Protein AF-A0A3F3QG11-F1 (afdb_monomer)

Solvent-accessible surface area (backbone atoms only — not comparable to full-atom values): 7868 Å² total; per-residue (Å²): 67,55,33,92,93,41,72,92,38,74,40,65,44,49,37,44,64,50,45,56,50,25,54,50,49,41,52,50,43,52,51,30,48,73,71,73,41,78,59,92,58,67,66,66,51,42,52,49,26,53,52,52,46,49,48,35,74,52,26,53,80,83,38,72,53,73,24,52,26,68,50,96,83,40,64,36,78,91,56,89,72,71,60,56,66,59,68,63,50,51,53,57,35,57,81,64,62,69,31,54,43,71,68,99,58,96,71,57,79,68,62,28,39,71,51,75,72,93,48,96,82,57,73,40,80,78,72,82,79,75,127

Foldseek 3Di:
DADPVDNVHFDWDQLLVLLVVLVVLLVQQVVCVVVVHDRPDPCVLNVLSVVSNLCCVFFHVPSGDIWTDPPPSRTNVVPDGHGDPVVVVLVVCVVVLQAADDDPDDDDPVVRRRDSDDDPPGCGSVDPPDD

Radius of gyration: 18.64 Å; Cα contacts (8 Å, |Δi|>4): 137; chains: 1; bounding box: 42×53×34 Å

Nearest PDB structures (foldseek):
  7vop-assembly1_T  TM=3.231E-01  e=2.794E+00  Xenopus laevis

Sequence (131 aa):
MSLPSDSSKGVYILDAYHQIHCLTIIRRTLLEIRSGESPKLPLQHSWHCFDSLLQYIVCGTSGDTLLYTWGRNQTGDGQARECLDWKSRKEWIRQRTACYKDSEQPIRLVDHFTRCEDGEMEIGDGIRLSM

Organism: NCBI:txid1341132

pLDDT: mean 83.67, std 14.68, range [35.31, 98.06]

InterPro domains:
  IPR021765 Mycotoxin biosynthesis protein UstYa-like [PF11807] (9-96)
  IPR021765 Mycotoxin biosynthesis protein UstYa-like [PTHR33365] (4-102)

Secondary structure (DSSP, 8-state):
-EETTEEEEE-EEEHHHHHHHHHHHHHHHHHHHHTTPPPSS-HHHHHHHHHHHHHHHHH---S--EEEEEETTEESTT-------HHHHHHHHHTTT------SS---GGGGSS-----SSS--SS-----

Structure (mmCIF, N/CA/C/O backbone):
data_AF-A0A3F3QG11-F1
#
_entry.id   AF-A0A3F3QG11-F1
#
loop_
_atom_site.group_PDB
_atom_site.id
_atom_site.type_symbol
_atom_site.label_atom_id
_atom_site.label_alt_id
_atom_site.label_comp_id
_atom_site.label_asym_id
_atom_site.label_entity_id
_atom_site.label_seq_id
_atom_site.pdbx_PDB_ins_code
_atom_site.Cartn_x
_atom_site.Cartn_y
_atom_site.Cartn_z
_atom_site.occupancy
_atom_site.B_iso_or_equiv
_atom_site.auth_seq_id
_atom_site.auth_comp_id
_atom_site.auth_asym_id
_atom_site.auth_atom_id
_atom_site.pdbx_PDB_model_num
ATOM 1 N N . MET A 1 1 ? -9.809 -18.142 -2.429 1.00 87.25 1 MET A N 1
ATOM 2 C CA . MET A 1 1 ? -11.068 -18.898 -2.283 1.00 87.25 1 MET A CA 1
ATOM 3 C C . MET A 1 1 ? -11.591 -19.320 -3.645 1.00 87.25 1 MET A C 1
ATOM 5 O O . MET A 1 1 ? -11.326 -18.631 -4.629 1.00 87.25 1 MET A O 1
ATOM 9 N N . SER A 1 2 ? -12.341 -20.420 -3.701 1.00 91.12 2 SER A N 1
ATOM 10 C CA . SER A 1 2 ? -13.099 -20.778 -4.902 1.00 91.12 2 SER A CA 1
ATOM 11 C C . SER A 1 2 ? -14.429 -20.023 -4.969 1.00 91.12 2 SER A C 1
ATOM 13 O O . SER A 1 2 ? -14.959 -19.595 -3.939 1.00 91.12 2 SER A O 1
ATOM 15 N N . LEU A 1 3 ? -14.972 -19.864 -6.175 1.00 92.06 3 LEU A N 1
ATOM 16 C CA . LEU A 1 3 ? -16.297 -19.293 -6.388 1.00 92.06 3 LEU A CA 1
ATOM 17 C C . LEU A 1 3 ? -17.366 -20.223 -5.771 1.00 92.06 3 LEU A C 1
ATOM 19 O O . LEU A 1 3 ? -17.356 -21.418 -6.064 1.00 92.06 3 LEU A O 1
ATOM 23 N N . PRO A 1 4 ? -18.312 -19.724 -4.949 1.00 90.56 4 PRO A N 1
ATOM 24 C CA . PRO A 1 4 ? -19.282 -20.590 -4.268 1.00 90.56 4 PRO A CA 1
ATOM 25 C C . PRO A 1 4 ? -20.170 -21.424 -5.200 1.00 90.56 4 PRO A C 1
ATOM 27 O O . PRO A 1 4 ? -20.553 -22.533 -4.844 1.00 90.56 4 PRO A O 1
ATOM 30 N N . SER A 1 5 ? -20.497 -20.903 -6.385 1.00 94.44 5 SER A N 1
ATOM 31 C CA . SER A 1 5 ? -21.312 -21.602 -7.386 1.00 94.44 5 SER A CA 1
ATOM 32 C C . SER A 1 5 ? -20.515 -22.555 -8.282 1.00 94.44 5 SER A C 1
ATOM 34 O O . SER A 1 5 ? -21.120 -23.352 -8.992 1.00 94.44 5 SER A O 1
ATOM 36 N N . ASP A 1 6 ? -19.182 -22.473 -8.279 1.00 94.75 6 ASP A N 1
ATOM 37 C CA . ASP A 1 6 ? -18.305 -23.275 -9.132 1.00 94.75 6 ASP A CA 1
ATOM 38 C C . ASP A 1 6 ? -16.911 -23.378 -8.498 1.00 94.75 6 ASP A C 1
ATOM 40 O O . ASP A 1 6 ? -16.069 -22.484 -8.624 1.00 94.75 6 ASP A O 1
ATOM 44 N N . SER A 1 7 ? -16.658 -24.491 -7.811 1.00 94.25 7 SER A N 1
ATOM 45 C CA . SER A 1 7 ? -15.427 -24.688 -7.042 1.00 94.25 7 SER A CA 1
ATOM 46 C C . SER A 1 7 ? -14.165 -24.802 -7.904 1.00 94.25 7 SER A C 1
ATOM 48 O O . SER A 1 7 ? -13.062 -24.662 -7.369 1.00 94.25 7 SER A O 1
ATOM 50 N N . SER A 1 8 ? -14.312 -25.001 -9.221 1.00 95.56 8 SER A N 1
ATOM 51 C CA . SER A 1 8 ? -13.197 -25.042 -10.175 1.00 95.56 8 SER A CA 1
ATOM 52 C C . SER A 1 8 ? -12.613 -23.658 -10.486 1.00 95.56 8 SER A C 1
ATOM 54 O O . SER A 1 8 ? -11.525 -23.563 -11.052 1.00 95.56 8 SER A O 1
ATOM 56 N N . LYS A 1 9 ? -13.308 -22.576 -10.107 1.00 94.25 9 LYS A N 1
ATOM 57 C CA . LYS A 1 9 ? -12.912 -21.194 -10.406 1.00 94.25 9 LYS A CA 1
ATOM 58 C C . LYS A 1 9 ? -12.406 -20.467 -9.169 1.00 94.25 9 LYS A C 1
ATOM 60 O O . LYS A 1 9 ? -13.003 -20.553 -8.099 1.00 94.25 9 LYS A O 1
ATOM 65 N N . GLY A 1 10 ? -11.339 -19.688 -9.337 1.00 92.25 10 GLY A N 1
ATOM 66 C CA . GLY A 1 10 ? -10.885 -18.711 -8.346 1.00 92.25 10 GLY A CA 1
ATOM 67 C C . GLY A 1 10 ? -11.665 -17.399 -8.439 1.00 92.25 10 GLY A C 1
ATOM 68 O O . GLY A 1 10 ? -12.156 -17.037 -9.507 1.00 92.25 10 GLY A O 1
ATOM 69 N N . VAL A 1 11 ? -11.764 -16.677 -7.322 1.00 93.19 11 VAL A N 1
ATOM 70 C CA . VAL A 1 11 ? -12.339 -15.325 -7.290 1.00 93.19 11 VAL A CA 1
ATOM 71 C C . VAL A 1 11 ? -11.213 -14.298 -7.310 1.00 93.19 11 VAL A C 1
ATOM 73 O O . VAL A 1 11 ? -10.272 -14.389 -6.518 1.00 93.19 11 VAL A O 1
ATOM 76 N N . TYR A 1 12 ? -11.342 -13.318 -8.200 1.00 93.88 12 TYR A N 1
ATOM 77 C CA . TYR A 1 12 ? -10.398 -12.220 -8.347 1.00 93.88 12 TYR A CA 1
ATOM 78 C C . TYR A 1 12 ? -11.123 -10.880 -8.273 1.00 93.88 12 TYR A C 1
ATOM 80 O O . TYR A 1 12 ? -12.268 -10.760 -8.713 1.00 93.88 12 TYR A O 1
ATOM 88 N N . ILE A 1 13 ? -10.445 -9.878 -7.727 1.00 93.25 13 ILE A N 1
ATOM 89 C CA . ILE A 1 13 ? -10.913 -8.495 -7.655 1.00 93.25 13 ILE A CA 1
ATOM 90 C C . ILE A 1 13 ? -9.958 -7.646 -8.484 1.00 93.25 13 ILE A C 1
ATOM 92 O O . ILE A 1 13 ? -8.743 -7.787 -8.374 1.00 93.25 13 ILE A O 1
ATOM 96 N N . LEU A 1 14 ? -10.506 -6.773 -9.323 1.00 93.31 14 LEU A N 1
ATOM 97 C CA . LEU A 1 14 ? -9.699 -5.835 -10.092 1.00 93.31 14 LEU A CA 1
ATOM 98 C C . LEU A 1 14 ? -9.021 -4.837 -9.143 1.00 93.31 14 LEU A C 1
ATOM 100 O O . LEU A 1 14 ? -9.692 -4.222 -8.311 1.00 93.31 14 LEU A O 1
ATOM 104 N N . ASP A 1 15 ? -7.709 -4.672 -9.283 1.00 92.44 15 ASP A N 1
ATOM 105 C CA . ASP A 1 15 ? -6.873 -3.922 -8.346 1.00 92.44 15 ASP A CA 1
ATOM 106 C C . ASP A 1 15 ? -7.365 -2.484 -8.151 1.00 92.44 15 ASP A C 1
ATOM 108 O O . ASP A 1 15 ? -7.579 -2.065 -7.019 1.00 92.44 15 ASP A O 1
ATOM 112 N N . ALA A 1 16 ? -7.703 -1.759 -9.226 1.00 92.75 16 ALA A N 1
ATOM 113 C CA . ALA A 1 16 ? -8.241 -0.398 -9.107 1.00 92.75 16 ALA A CA 1
ATOM 114 C C . ALA A 1 16 ? -9.502 -0.310 -8.225 1.00 92.75 16 ALA A C 1
ATOM 116 O O . ALA A 1 16 ? -9.622 0.597 -7.398 1.00 92.75 16 ALA A O 1
ATOM 117 N N . TYR A 1 17 ? -10.437 -1.261 -8.359 1.00 94.62 17 TYR A N 1
ATOM 118 C CA . TYR A 1 17 ? -11.625 -1.308 -7.498 1.00 94.62 17 TYR A CA 1
ATOM 119 C C . TYR A 1 17 ? -11.253 -1.636 -6.053 1.00 94.62 17 TYR A C 1
ATOM 121 O O . TYR A 1 17 ? -11.831 -1.064 -5.126 1.00 94.62 17 TYR A O 1
ATOM 129 N N . HIS A 1 18 ? -10.273 -2.520 -5.859 1.00 94.75 18 HIS A N 1
ATOM 130 C CA . HIS A 1 18 ? -9.756 -2.831 -4.535 1.00 94.75 18 HIS A CA 1
ATOM 131 C C . HIS A 1 18 ? -9.139 -1.594 -3.866 1.00 94.75 18 HIS A C 1
ATOM 133 O O . HIS A 1 18 ? -9.454 -1.311 -2.715 1.00 94.75 18 HIS A O 1
ATOM 139 N N . GLN A 1 19 ? -8.372 -0.780 -4.596 1.00 94.69 19 GLN A N 1
ATOM 140 C CA . GLN A 1 19 ? -7.762 0.434 -4.045 1.00 94.69 19 GLN A CA 1
ATOM 141 C C . GLN A 1 19 ? -8.786 1.503 -3.645 1.00 94.69 19 GLN A C 1
ATOM 143 O O . GLN A 1 19 ? -8.646 2.146 -2.601 1.00 94.69 19 GLN A O 1
ATOM 148 N N . ILE A 1 20 ? -9.865 1.664 -4.418 1.00 95.81 20 ILE A N 1
ATOM 149 C CA . ILE A 1 20 ? -10.977 2.557 -4.052 1.00 95.81 20 ILE A CA 1
ATOM 150 C C . ILE A 1 20 ? -11.665 2.071 -2.765 1.00 95.81 20 ILE A C 1
ATOM 152 O O . ILE A 1 20 ? -11.977 2.874 -1.876 1.00 95.81 20 ILE A O 1
ATOM 156 N N . HIS A 1 21 ? -11.877 0.756 -2.638 1.00 95.88 21 HIS A N 1
ATOM 157 C CA . HIS A 1 21 ? -12.380 0.145 -1.406 1.00 95.88 21 HIS A CA 1
ATOM 158 C C . HIS A 1 21 ? -11.433 0.422 -0.231 1.00 95.88 21 HIS A C 1
ATOM 160 O O . HIS A 1 21 ? -11.876 0.953 0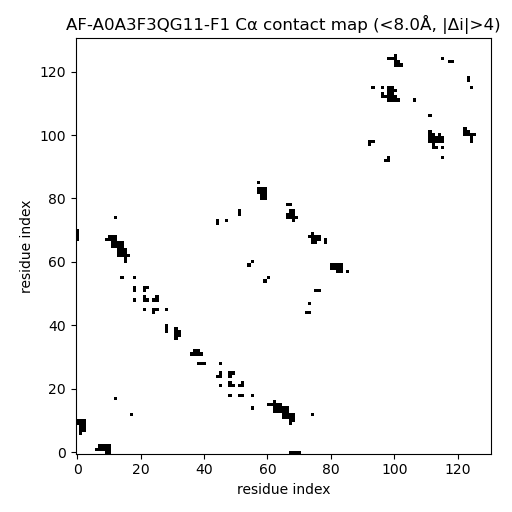.787 1.00 95.88 21 HIS A O 1
ATOM 166 N N . CYS A 1 22 ? -10.130 0.176 -0.392 1.00 95.88 22 CYS A N 1
ATOM 167 C CA . CYS A 1 22 ? -9.118 0.420 0.635 1.00 95.88 22 CYS A CA 1
ATOM 168 C C . CYS A 1 22 ? -9.132 1.867 1.145 1.00 95.88 22 CYS A C 1
ATOM 170 O O . CYS A 1 22 ? -9.217 2.095 2.354 1.00 95.88 22 CYS A O 1
ATOM 172 N N . LEU A 1 23 ? -9.141 2.851 0.241 1.00 97.12 23 LEU A N 1
ATOM 173 C CA . LEU A 1 23 ? -9.236 4.271 0.600 1.00 97.12 23 LEU A CA 1
ATOM 174 C C . LEU A 1 23 ? -10.510 4.591 1.393 1.00 97.12 23 LEU A C 1
ATOM 176 O O . LEU A 1 23 ? -10.470 5.363 2.355 1.00 97.12 23 LEU A O 1
ATOM 180 N N . THR A 1 24 ? -11.636 3.979 1.024 1.00 97.62 24 THR A N 1
ATOM 181 C CA . THR A 1 24 ? -12.915 4.161 1.722 1.00 97.62 24 THR A CA 1
ATOM 182 C C . THR A 1 24 ? -12.853 3.616 3.151 1.00 97.62 24 THR A C 1
ATOM 184 O O . THR A 1 24 ? -13.300 4.287 4.086 1.00 97.62 24 THR A O 1
ATOM 187 N N . ILE A 1 25 ? -12.259 2.433 3.344 1.00 97.06 25 ILE A N 1
ATOM 188 C CA . ILE A 1 25 ? -12.100 1.800 4.661 1.00 97.06 25 ILE A CA 1
ATOM 189 C C . ILE A 1 25 ? -11.155 2.601 5.559 1.00 97.06 25 ILE A C 1
ATOM 191 O O . ILE A 1 25 ? -11.496 2.871 6.716 1.00 97.06 25 ILE A O 1
ATOM 195 N N . ILE A 1 26 ? -10.008 3.032 5.026 1.00 97.25 26 ILE A N 1
ATOM 196 C CA . ILE A 1 26 ? -9.040 3.866 5.749 1.00 97.25 26 ILE A CA 1
ATOM 197 C C . ILE A 1 26 ? -9.708 5.167 6.195 1.00 97.25 26 ILE A C 1
ATOM 199 O O . ILE A 1 26 ? -9.707 5.490 7.384 1.00 97.25 26 ILE A O 1
ATOM 203 N N . ARG A 1 27 ? -10.346 5.889 5.262 1.00 97.88 27 ARG A N 1
ATOM 204 C CA . ARG A 1 27 ? -11.033 7.152 5.559 1.00 97.88 27 ARG A CA 1
ATOM 205 C C . ARG A 1 27 ? -12.083 6.965 6.645 1.00 97.88 27 ARG A C 1
ATOM 207 O O . ARG A 1 27 ? -12.112 7.739 7.597 1.00 97.88 27 ARG A O 1
ATOM 214 N N . ARG A 1 28 ? -12.944 5.955 6.512 1.00 97.50 28 ARG A N 1
ATOM 215 C CA . ARG A 1 28 ? -13.988 5.663 7.498 1.00 97.50 28 ARG A CA 1
ATOM 216 C C . ARG A 1 28 ? -13.392 5.392 8.878 1.00 97.50 28 ARG A C 1
ATOM 218 O O . ARG A 1 28 ? -13.838 6.003 9.840 1.00 97.50 28 ARG A O 1
ATOM 225 N N . THR A 1 29 ? -12.373 4.539 8.959 1.00 97.25 29 THR A N 1
ATOM 226 C CA . THR A 1 29 ? -11.714 4.190 10.228 1.00 97.25 29 THR A CA 1
ATOM 227 C C . THR A 1 29 ? -11.124 5.426 10.905 1.00 97.25 29 THR A C 1
ATOM 229 O O . THR A 1 29 ? -11.329 5.632 12.097 1.00 97.25 29 THR A O 1
ATOM 232 N N . LEU A 1 30 ? -10.445 6.294 10.146 1.00 97.44 30 LEU A N 1
ATOM 233 C CA . LEU A 1 30 ? -9.889 7.543 10.675 1.00 97.44 30 LEU A CA 1
ATOM 234 C C . LEU A 1 30 ? -10.977 8.497 11.181 1.00 97.44 30 LEU A C 1
ATOM 236 O O . LEU A 1 30 ? -10.791 9.148 12.205 1.00 97.44 30 LEU A O 1
ATOM 240 N N . LEU A 1 31 ? -12.115 8.583 10.484 1.00 98.06 31 LEU A N 1
ATOM 241 C CA . LEU A 1 31 ? -13.250 9.400 10.918 1.00 98.06 31 LEU A CA 1
ATOM 242 C C . LEU A 1 31 ? -13.896 8.856 12.197 1.00 98.06 31 LEU A C 1
ATOM 244 O O . LEU A 1 31 ? -14.203 9.651 13.079 1.00 98.06 31 LEU A O 1
ATOM 248 N N . GLU A 1 32 ? -14.070 7.536 12.306 1.00 97.75 32 GLU A N 1
ATOM 249 C CA . GLU A 1 32 ? -14.588 6.870 13.511 1.00 97.75 32 GLU A CA 1
ATOM 250 C C . GLU A 1 32 ? -13.675 7.175 14.714 1.00 97.75 32 GLU A C 1
ATOM 252 O O . GLU A 1 32 ? -14.138 7.736 15.708 1.00 97.75 32 GLU A O 1
ATOM 257 N N . ILE A 1 33 ? -12.361 6.952 14.574 1.00 96.88 33 ILE A N 1
ATOM 258 C CA . ILE A 1 33 ? -11.368 7.238 15.626 1.00 96.88 33 ILE A CA 1
ATOM 259 C C . ILE A 1 33 ? -11.378 8.720 16.018 1.00 96.88 33 ILE A C 1
ATOM 261 O O . ILE A 1 33 ? -11.405 9.052 17.202 1.00 96.88 33 ILE A O 1
ATOM 265 N N . ARG A 1 34 ? -11.380 9.630 15.035 1.00 97.69 34 ARG A N 1
ATOM 266 C CA . ARG A 1 34 ? -11.381 11.080 15.282 1.00 97.69 34 ARG A CA 1
ATOM 267 C C . ARG A 1 34 ? -12.628 11.543 16.037 1.00 97.69 34 ARG A C 1
ATOM 269 O O . ARG A 1 34 ? -12.545 12.491 16.810 1.00 97.69 34 ARG A O 1
ATOM 276 N N . SER A 1 35 ? -13.770 10.900 15.810 1.00 97.94 35 SER A N 1
ATOM 277 C CA . SER A 1 35 ? -15.024 11.191 16.512 1.00 97.94 35 SER A CA 1
ATOM 278 C C . SER A 1 35 ? -15.111 10.539 17.900 1.00 97.94 35 SER A C 1
ATOM 280 O O . SER A 1 35 ? -16.133 10.679 18.566 1.00 97.94 35 SER A O 1
ATOM 282 N N . GLY A 1 36 ? -14.070 9.826 18.346 1.00 97.56 36 GLY A N 1
ATOM 283 C CA . GLY A 1 36 ? -14.077 9.072 19.602 1.00 97.56 36 GLY A CA 1
ATOM 284 C C . GLY A 1 36 ? -14.896 7.778 19.541 1.00 97.56 36 GLY A C 1
ATOM 285 O O . GLY A 1 36 ? -15.161 7.174 20.580 1.00 97.56 36 GLY A O 1
ATOM 286 N N . GLU A 1 37 ? -15.305 7.340 18.346 1.00 97.31 37 GLU A N 1
ATOM 287 C CA . GLU A 1 37 ? -15.991 6.066 18.149 1.00 97.31 37 GLU A CA 1
ATOM 288 C C . GLU A 1 37 ? -14.980 4.914 18.076 1.00 97.31 37 GLU A C 1
ATOM 290 O O . GLU A 1 37 ? -13.854 5.056 17.594 1.00 97.31 37 GLU A O 1
ATOM 295 N N . SER A 1 38 ? -15.402 3.727 18.517 1.00 96.38 38 SER A N 1
ATOM 296 C CA . SER A 1 38 ? -14.635 2.506 18.260 1.00 96.38 38 SER A CA 1
ATOM 297 C C . SER A 1 38 ? -14.776 2.101 16.786 1.00 96.38 38 SER A C 1
ATOM 299 O O . SER A 1 38 ? -15.904 2.098 16.280 1.00 96.38 38 SER A O 1
ATOM 301 N N . PRO A 1 39 ? -13.681 1.712 16.103 1.00 95.81 39 PRO A N 1
ATOM 302 C CA . PRO A 1 39 ? -13.741 1.231 14.729 1.00 95.81 39 PRO A CA 1
ATOM 303 C C . PRO A 1 39 ? -14.749 0.095 14.561 1.00 95.81 39 PRO A C 1
ATOM 305 O O . PRO A 1 39 ? -14.720 -0.900 15.286 1.00 95.81 39 PRO A O 1
ATOM 308 N N . LYS A 1 40 ? -15.640 0.229 13.579 1.00 94.81 40 LYS A N 1
ATOM 309 C CA . LYS A 1 40 ? -16.694 -0.770 13.315 1.00 94.81 40 LYS A CA 1
ATOM 310 C C . LYS A 1 40 ? -16.179 -1.991 12.560 1.00 94.81 40 LYS A C 1
ATOM 312 O O . LYS A 1 40 ? -16.811 -3.044 12.576 1.00 94.81 40 LYS A O 1
ATOM 317 N N . LEU A 1 41 ? -15.069 -1.831 11.849 1.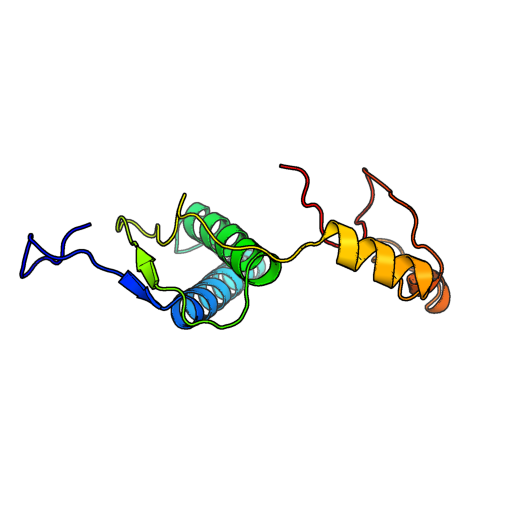00 93.00 41 LEU A N 1
ATOM 318 C CA . LEU A 1 41 ? -14.319 -2.930 11.261 1.00 93.00 41 LEU A CA 1
ATOM 319 C C . LEU A 1 41 ? -13.055 -3.150 12.086 1.00 93.00 41 LEU A C 1
ATOM 321 O O . LEU A 1 41 ? -12.479 -2.177 12.578 1.00 93.00 41 LEU A O 1
ATOM 325 N N . PRO A 1 42 ? -12.602 -4.402 12.235 1.00 92.75 42 PRO A N 1
ATOM 326 C CA . PRO A 1 42 ? -11.425 -4.646 13.037 1.00 92.75 42 PRO A CA 1
ATOM 327 C C . PRO A 1 42 ? -10.176 -4.105 12.312 1.00 92.75 42 PRO A C 1
ATOM 329 O O . PRO A 1 42 ? -10.074 -4.156 11.081 1.00 92.75 42 PRO A O 1
ATOM 332 N N . LEU A 1 43 ? -9.268 -3.497 13.086 1.00 92.88 43 LEU A N 1
ATOM 333 C CA . LEU A 1 43 ? -8.206 -2.606 12.591 1.00 92.88 43 LEU A CA 1
ATOM 334 C C . LEU A 1 43 ? -7.259 -3.256 11.576 1.00 92.88 43 LEU A C 1
ATOM 336 O O . LEU A 1 43 ? -6.714 -2.559 10.722 1.00 92.88 43 LEU A O 1
ATOM 340 N N . GLN A 1 44 ? -7.113 -4.582 11.606 1.00 91.44 44 GLN A N 1
ATOM 341 C CA . GLN A 1 44 ? -6.308 -5.312 10.629 1.00 91.44 44 GLN A CA 1
ATOM 342 C C . GLN A 1 44 ? -6.819 -5.143 9.194 1.00 91.44 44 GLN A C 1
ATOM 344 O O . GLN A 1 44 ? -6.026 -5.235 8.265 1.00 91.44 44 GLN A O 1
ATOM 349 N N . HIS A 1 45 ? -8.115 -4.868 8.994 1.00 94.00 45 HIS A N 1
ATOM 350 C CA . HIS A 1 45 ? -8.645 -4.560 7.664 1.00 94.00 45 HIS A CA 1
ATOM 351 C C . HIS A 1 45 ? -8.025 -3.259 7.140 1.00 94.00 45 HIS A C 1
ATOM 353 O O . HIS A 1 45 ? -7.578 -3.202 5.998 1.00 94.00 45 HIS A O 1
ATOM 359 N N . SER A 1 46 ? -7.939 -2.230 7.985 1.00 94.94 46 SER A N 1
ATOM 360 C CA . SER A 1 46 ? -7.315 -0.954 7.625 1.00 94.94 46 SER A CA 1
ATOM 361 C C . SER A 1 46 ? -5.806 -1.093 7.432 1.00 94.94 46 SER A C 1
ATOM 363 O O . SER A 1 46 ? -5.275 -0.490 6.507 1.00 94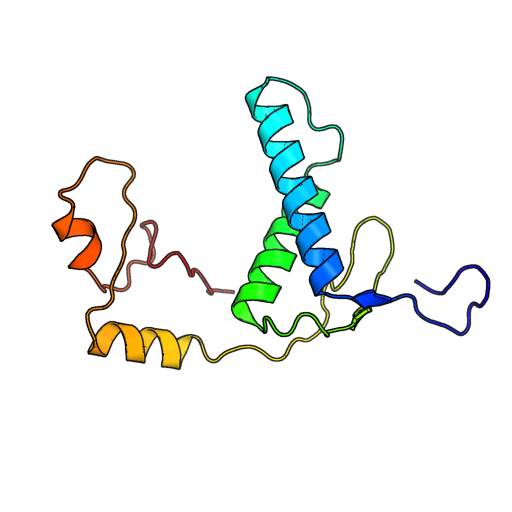.94 46 SER A O 1
ATOM 365 N N . TRP A 1 47 ? -5.120 -1.928 8.222 1.00 92.44 47 TRP A N 1
ATOM 366 C CA . TRP A 1 47 ? -3.698 -2.237 8.002 1.00 92.44 47 TRP A CA 1
ATOM 367 C C . TRP A 1 47 ? -3.446 -2.925 6.661 1.00 92.44 47 TRP A C 1
ATOM 369 O O . TRP A 1 47 ? -2.590 -2.472 5.908 1.00 92.44 47 TRP A O 1
ATOM 379 N N . HIS A 1 48 ? -4.240 -3.942 6.318 1.00 93.31 48 HIS A N 1
ATOM 380 C CA . HIS A 1 48 ? -4.206 -4.556 4.991 1.00 93.31 48 HIS A CA 1
ATOM 381 C C . HIS A 1 48 ? -4.469 -3.523 3.881 1.00 93.31 48 HIS A C 1
ATOM 383 O O . HIS A 1 48 ? -3.771 -3.503 2.874 1.00 93.31 48 HIS A O 1
ATOM 389 N N . CYS A 1 49 ? -5.433 -2.616 4.075 1.00 95.12 49 CYS A N 1
ATOM 390 C CA . CYS A 1 49 ? -5.716 -1.562 3.100 1.00 95.12 49 CYS A CA 1
ATOM 391 C C . CYS A 1 49 ? -4.539 -0.599 2.901 1.00 95.12 49 CYS A C 1
ATOM 393 O O . CYS A 1 49 ? -4.293 -0.186 1.771 1.00 95.12 49 CYS A O 1
ATOM 395 N N . PHE A 1 50 ? -3.825 -0.229 3.971 1.00 93.81 50 PHE A N 1
ATOM 396 C CA . PHE A 1 50 ? -2.631 0.612 3.862 1.00 93.81 50 PHE A CA 1
ATOM 397 C C . PHE A 1 50 ? -1.529 -0.084 3.063 1.00 93.81 50 PHE A C 1
ATOM 399 O O . PHE A 1 50 ? -0.956 0.526 2.163 1.00 93.81 50 PHE A O 1
ATOM 406 N N . ASP A 1 51 ? -1.273 -1.357 3.360 1.00 90.94 51 ASP A N 1
ATOM 407 C CA . ASP A 1 51 ? -0.268 -2.151 2.658 1.00 90.94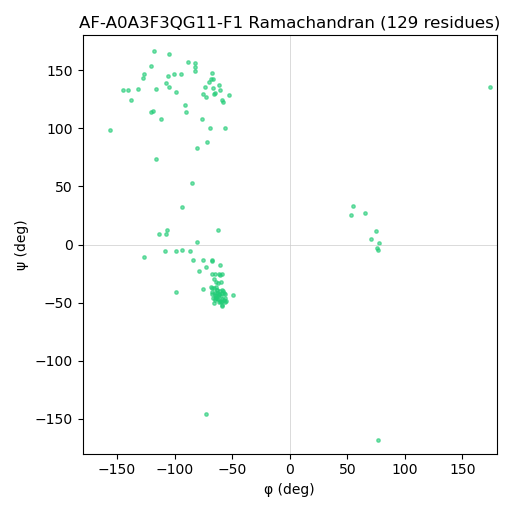 51 ASP A CA 1
ATOM 408 C C . ASP A 1 51 ? -0.635 -2.363 1.178 1.00 90.94 51 ASP A C 1
ATOM 410 O O . ASP A 1 51 ? 0.172 -2.089 0.293 1.00 90.94 51 ASP A O 1
ATOM 414 N N . SER A 1 52 ? -1.887 -2.730 0.884 1.00 92.00 52 SER A N 1
ATOM 415 C CA . SER A 1 52 ? -2.378 -2.894 -0.492 1.00 92.00 52 SER A CA 1
ATOM 416 C C . SER A 1 52 ? -2.238 -1.606 -1.314 1.00 92.00 52 SER A C 1
ATOM 418 O O . SER A 1 52 ? -1.790 -1.654 -2.461 1.00 92.00 52 SER A O 1
ATOM 420 N N . LEU A 1 53 ? -2.549 -0.448 -0.714 1.00 92.44 53 LEU A N 1
ATOM 421 C CA . LEU A 1 53 ? -2.408 0.857 -1.363 1.00 92.44 53 LEU A CA 1
ATOM 422 C C . LEU A 1 53 ? -0.944 1.227 -1.608 1.00 92.44 53 LEU A C 1
ATOM 424 O O . LEU A 1 53 ? -0.613 1.742 -2.677 1.00 92.44 53 LEU A O 1
ATOM 428 N N . LEU A 1 54 ? -0.060 0.941 -0.649 1.00 90.19 54 LEU A N 1
ATOM 429 C CA . LEU A 1 54 ? 1.374 1.132 -0.831 1.00 90.19 54 LEU A CA 1
ATOM 430 C C . LEU A 1 54 ? 1.891 0.257 -1.976 1.00 90.19 54 LEU A C 1
ATOM 432 O O . LEU A 1 54 ? 2.544 0.773 -2.880 1.00 90.19 54 LEU A O 1
ATOM 436 N N . GLN A 1 55 ? 1.554 -1.034 -1.987 1.00 89.19 55 GLN A N 1
ATOM 437 C CA . GLN A 1 55 ? 1.938 -1.946 -3.063 1.00 89.19 55 GLN A CA 1
ATOM 438 C C . GLN A 1 55 ? 1.427 -1.467 -4.426 1.00 89.19 55 GLN A C 1
ATOM 440 O O . GLN A 1 55 ? 2.168 -1.531 -5.400 1.00 89.19 55 GLN A O 1
ATOM 445 N N . TYR A 1 56 ? 0.203 -0.944 -4.511 1.00 90.69 56 TYR A N 1
ATOM 446 C CA . TYR A 1 56 ? -0.328 -0.376 -5.752 1.00 90.69 56 TYR A CA 1
ATOM 447 C C . TYR A 1 56 ? 0.510 0.806 -6.260 1.00 90.69 56 TYR A C 1
ATOM 449 O O . TYR A 1 56 ? 0.913 0.841 -7.421 1.00 90.69 56 TYR A O 1
ATOM 457 N N . ILE A 1 57 ? 0.831 1.756 -5.378 1.00 88.25 57 ILE A N 1
ATOM 458 C CA . ILE A 1 57 ? 1.638 2.938 -5.721 1.00 88.25 57 ILE A CA 1
ATOM 459 C C . ILE A 1 57 ? 3.061 2.533 -6.122 1.00 88.25 57 ILE A C 1
ATOM 461 O O . ILE A 1 57 ? 3.630 3.080 -7.068 1.00 88.25 57 ILE A O 1
ATOM 465 N N . VAL A 1 58 ? 3.640 1.580 -5.395 1.00 85.88 58 VAL A N 1
ATOM 466 C CA . VAL A 1 58 ? 5.029 1.151 -5.568 1.00 85.88 58 VAL A CA 1
ATOM 467 C C . VAL A 1 58 ? 5.185 0.279 -6.803 1.00 85.88 58 VAL A C 1
ATOM 469 O O . VAL A 1 58 ? 6.198 0.391 -7.500 1.00 85.88 58 VAL A O 1
ATOM 472 N N . CYS A 1 59 ? 4.208 -0.585 -7.075 1.00 86.31 59 CYS A N 1
ATOM 473 C CA . CYS A 1 59 ? 4.375 -1.633 -8.060 1.00 86.31 59 CYS A CA 1
ATOM 474 C C . CYS A 1 59 ? 3.766 -1.308 -9.426 1.00 86.31 59 CYS A C 1
ATOM 476 O O . CYS A 1 59 ? 4.416 -1.497 -10.447 1.00 86.31 59 CYS A O 1
ATOM 478 N N . GLY A 1 60 ? 2.583 -0.705 -9.486 1.00 71.81 60 GLY A N 1
ATOM 479 C CA . GLY A 1 60 ? 1.993 -0.362 -10.773 1.00 71.81 60 GLY A CA 1
ATOM 480 C C . GLY A 1 60 ? 0.586 0.186 -10.634 1.00 71.81 60 GLY A C 1
ATOM 481 O O . GLY A 1 60 ? -0.240 -0.359 -9.912 1.00 71.81 60 GLY A O 1
ATOM 482 N N . THR A 1 61 ? 0.310 1.264 -11.364 1.00 67.81 61 THR A N 1
ATOM 483 C CA . THR A 1 61 ? -0.939 2.030 -11.272 1.00 67.81 61 THR A CA 1
ATOM 484 C C . THR A 1 61 ? -1.870 1.826 -12.467 1.00 67.81 61 THR A C 1
ATOM 486 O O . THR A 1 61 ? -2.818 2.591 -12.641 1.00 67.81 61 THR A O 1
ATOM 489 N N . SER A 1 62 ? -1.614 0.820 -13.312 1.00 77.25 62 SER A N 1
ATOM 490 C CA . SER A 1 62 ? -2.487 0.491 -14.449 1.00 77.25 62 SER A CA 1
ATOM 491 C C . SER A 1 62 ? -3.893 0.094 -13.995 1.00 77.25 62 SER A C 1
ATOM 493 O O . SER A 1 62 ? -4.853 0.270 -14.741 1.00 77.25 62 SER A O 1
ATOM 495 N N . GLY A 1 63 ? -4.029 -0.407 -12.761 1.00 79.62 63 GLY A N 1
ATOM 496 C CA . GLY A 1 63 ? -5.324 -0.730 -12.166 1.00 79.62 63 GLY A CA 1
ATOM 497 C C . GLY A 1 63 ? -5.953 -2.026 -12.672 1.00 79.62 63 GLY A C 1
ATOM 498 O O . GLY A 1 63 ? -6.991 -2.432 -12.155 1.00 79.62 63 GLY A O 1
ATOM 499 N N . ASP A 1 64 ? -5.326 -2.679 -13.649 1.00 87.50 64 ASP A N 1
ATOM 500 C CA . ASP A 1 64 ? -5.821 -3.849 -14.376 1.00 87.50 64 ASP A CA 1
ATOM 501 C C . ASP A 1 64 ? -5.367 -5.195 -13.789 1.00 87.50 64 ASP A C 1
ATOM 503 O O . ASP A 1 64 ? -5.832 -6.250 -14.223 1.00 87.50 64 ASP A O 1
ATOM 507 N N . THR A 1 65 ? -4.507 -5.177 -12.767 1.00 88.69 65 THR A N 1
ATOM 508 C CA . THR A 1 65 ? -4.074 -6.396 -12.076 1.00 88.69 65 THR A CA 1
ATOM 509 C C . THR A 1 65 ? -5.282 -7.112 -11.459 1.00 88.69 65 THR A C 1
ATOM 511 O O . THR A 1 65 ? -6.124 -6.507 -10.795 1.00 88.69 65 THR A O 1
ATOM 514 N N . LEU A 1 66 ? -5.374 -8.428 -11.657 1.00 92.25 66 LEU A N 1
ATOM 515 C CA . LEU A 1 66 ? -6.381 -9.262 -11.006 1.00 92.25 66 LEU A CA 1
ATOM 516 C C . LEU A 1 66 ? -5.828 -9.788 -9.684 1.00 92.25 66 LEU A C 1
ATOM 518 O O . LEU A 1 66 ? -4.896 -10.591 -9.669 1.00 92.25 66 LEU A O 1
ATOM 522 N N . LEU A 1 67 ? -6.414 -9.351 -8.574 1.00 92.62 67 LEU A N 1
ATOM 523 C CA . LEU A 1 67 ? -6.016 -9.767 -7.237 1.00 92.62 67 LEU A CA 1
ATOM 524 C C . LEU A 1 67 ? -6.800 -10.989 -6.797 1.00 92.62 67 LEU A C 1
ATOM 526 O O . LEU A 1 67 ? -8.024 -10.937 -6.677 1.00 92.62 67 LEU A O 1
ATOM 530 N N . TYR A 1 68 ? -6.103 -12.079 -6.511 1.00 92.50 68 TYR A N 1
ATOM 531 C CA . TYR A 1 68 ? -6.733 -13.252 -5.927 1.00 92.50 68 TYR A CA 1
ATOM 532 C C . TYR A 1 68 ? -7.216 -12.942 -4.508 1.00 92.50 68 TYR A C 1
ATOM 534 O O . TYR A 1 68 ? -6.479 -12.363 -3.709 1.00 92.50 68 TYR A O 1
ATOM 542 N N . THR A 1 69 ? -8.440 -13.344 -4.163 1.00 90.25 69 THR A N 1
ATOM 543 C CA . THR A 1 69 ? -8.953 -13.176 -2.795 1.00 90.25 69 THR A CA 1
ATOM 544 C C . THR A 1 69 ? -8.970 -14.491 -2.035 1.00 90.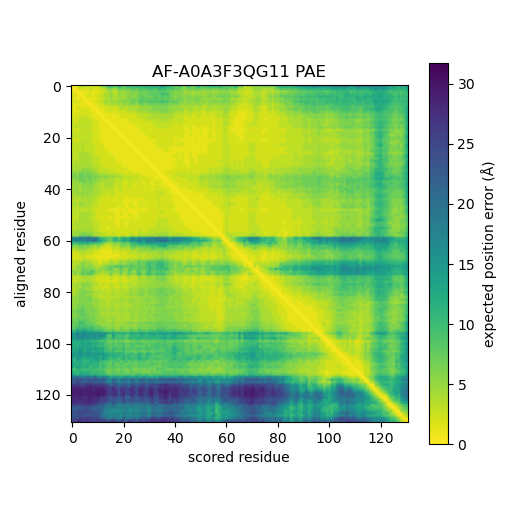25 69 THR A C 1
ATOM 546 O O . THR A 1 69 ? -9.421 -15.523 -2.536 1.00 90.25 69 THR A O 1
ATOM 549 N N . TRP A 1 70 ? -8.520 -14.461 -0.783 1.00 82.19 70 TRP A N 1
ATOM 550 C CA . TRP A 1 70 ? -8.651 -15.574 0.160 1.00 82.19 70 TRP A CA 1
ATOM 551 C C . TRP A 1 70 ? -9.994 -15.534 0.907 1.00 82.19 70 TRP A C 1
ATOM 553 O O . TRP A 1 70 ? -10.338 -16.483 1.613 1.00 82.19 70 TRP A O 1
ATOM 563 N N . GLY A 1 71 ? -10.785 -14.472 0.705 1.00 79.81 71 GLY A N 1
ATOM 564 C CA . GLY A 1 71 ? -11.897 -14.109 1.576 1.00 79.81 71 GLY A CA 1
ATOM 565 C C . GLY A 1 71 ? -11.391 -13.447 2.861 1.00 79.81 71 GLY A C 1
ATOM 566 O O . GLY A 1 71 ? -10.227 -13.076 2.965 1.00 79.81 71 GLY A O 1
ATOM 567 N N . ARG A 1 72 ? -12.269 -13.280 3.860 1.00 80.38 72 ARG A N 1
ATOM 568 C CA . ARG A 1 72 ? -11.901 -12.743 5.192 1.00 80.38 72 ARG A CA 1
ATOM 569 C C . ARG A 1 72 ? -11.194 -11.382 5.152 1.00 80.38 72 ARG A C 1
ATOM 571 O O . ARG A 1 72 ? -10.372 -11.095 6.017 1.00 80.38 72 ARG A O 1
ATOM 578 N N . ASN A 1 73 ? -11.557 -10.541 4.185 1.00 79.50 73 ASN A N 1
ATOM 579 C CA . ASN A 1 73 ? -10.958 -9.222 3.973 1.00 79.50 73 ASN A CA 1
ATOM 580 C C . ASN A 1 73 ? -9.475 -9.247 3.565 1.00 79.50 73 ASN A C 1
ATOM 582 O O . ASN A 1 73 ? -8.757 -8.300 3.863 1.00 79.50 73 ASN A O 1
ATOM 586 N N . GLN A 1 74 ? -9.026 -10.323 2.918 1.00 84.06 74 GLN A N 1
ATOM 587 C CA . GLN A 1 74 ? -7.666 -10.464 2.404 1.00 84.06 74 GLN A CA 1
ATOM 588 C C . GLN A 1 74 ? -7.718 -10.685 0.895 1.00 84.06 74 GLN A C 1
ATOM 590 O O . GLN A 1 74 ? -8.233 -11.704 0.413 1.00 84.06 74 GLN A O 1
ATOM 595 N N . THR A 1 75 ? -7.203 -9.718 0.144 1.00 92.06 75 THR A N 1
ATOM 596 C CA . THR A 1 75 ? -7.198 -9.735 -1.321 1.00 92.06 75 THR A CA 1
ATOM 597 C C . THR A 1 75 ? -5.852 -9.253 -1.836 1.00 92.06 75 THR A C 1
ATOM 599 O O . THR A 1 75 ? -5.411 -8.158 -1.509 1.00 92.06 75 THR A O 1
ATOM 602 N N . GLY A 1 76 ? -5.200 -10.069 -2.662 1.00 91.19 76 GLY A N 1
ATOM 603 C CA . GLY A 1 76 ? -3.864 -9.787 -3.184 1.00 91.19 76 GLY A CA 1
ATOM 604 C C . GLY A 1 76 ? -2.727 -10.049 -2.190 1.00 91.19 76 GLY A C 1
ATOM 605 O O . GLY A 1 76 ? -1.570 -9.855 -2.551 1.00 91.19 76 GLY A O 1
ATOM 606 N N . ASP A 1 77 ? -3.022 -10.520 -0.974 1.00 89.81 77 ASP A N 1
ATOM 607 C CA . ASP A 1 77 ? -2.004 -10.832 0.035 1.00 89.81 77 ASP A CA 1
ATOM 608 C C . ASP A 1 77 ? -1.024 -11.893 -0.477 1.00 89.81 77 ASP A C 1
ATOM 610 O O . ASP A 1 77 ? -1.423 -12.988 -0.888 1.00 89.81 77 ASP A O 1
ATOM 614 N N . GLY A 1 78 ? 0.267 -11.547 -0.456 1.00 87.38 78 GLY A N 1
ATOM 615 C CA . GLY A 1 78 ? 1.361 -12.393 -0.939 1.00 87.38 78 GLY A CA 1
ATOM 616 C C . GLY A 1 78 ? 1.412 -12.571 -2.460 1.00 87.38 78 GLY A C 1
ATOM 617 O O . GLY A 1 78 ? 2.240 -13.338 -2.952 1.00 87.38 78 GLY A O 1
ATOM 618 N N . GLN A 1 79 ? 0.547 -11.894 -3.221 1.00 89.25 79 GLN A N 1
ATOM 619 C CA . GLN A 1 79 ? 0.559 -11.976 -4.676 1.00 89.25 79 GLN A CA 1
ATOM 620 C C . GLN A 1 79 ? 1.769 -11.221 -5.235 1.00 89.25 79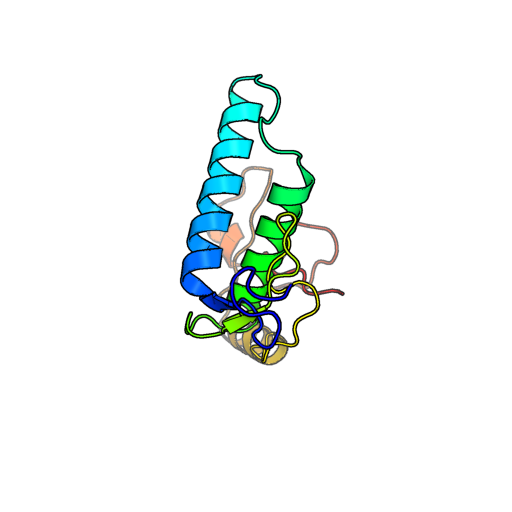 GLN A C 1
ATOM 622 O O . GLN A 1 79 ? 1.972 -10.045 -4.942 1.00 89.25 79 GLN A O 1
ATOM 627 N N . ALA A 1 80 ? 2.556 -11.895 -6.075 1.00 87.50 80 ALA A N 1
ATOM 628 C CA . ALA A 1 80 ? 3.671 -11.264 -6.767 1.00 87.50 80 ALA A CA 1
ATOM 629 C C . ALA A 1 80 ? 3.172 -10.135 -7.683 1.00 87.50 80 ALA A C 1
ATOM 631 O O . ALA A 1 80 ? 2.180 -10.291 -8.401 1.00 87.50 80 ALA A O 1
ATOM 632 N N . ARG A 1 81 ? 3.887 -9.010 -7.663 1.00 85.62 81 ARG A N 1
ATOM 633 C CA . ARG A 1 81 ? 3.624 -7.831 -8.488 1.00 85.62 81 ARG A CA 1
ATOM 634 C C . ARG A 1 81 ? 4.900 -7.447 -9.221 1.00 85.62 81 ARG A C 1
ATOM 636 O O . ARG A 1 81 ? 5.994 -7.562 -8.670 1.00 85.62 81 ARG A O 1
ATOM 643 N N . GLU A 1 82 ? 4.755 -6.989 -10.453 1.00 84.69 82 GLU A N 1
ATOM 644 C CA . GLU A 1 82 ? 5.834 -6.275 -11.127 1.00 84.69 82 GLU A CA 1
ATOM 645 C C . GLU A 1 82 ? 5.896 -4.873 -10.535 1.00 84.69 82 GLU A C 1
ATOM 647 O O . GLU A 1 82 ? 4.847 -4.243 -10.419 1.00 84.69 82 GLU A O 1
ATOM 652 N N . CYS A 1 83 ? 7.083 -4.420 -10.115 1.00 87.12 83 CYS A N 1
ATOM 653 C CA . CYS A 1 83 ? 7.225 -3.142 -9.431 1.00 87.12 83 CYS A CA 1
ATOM 654 C C . CYS A 1 83 ? 8.138 -2.151 -10.140 1.00 87.12 83 CYS A C 1
ATOM 656 O O . CYS A 1 83 ? 9.063 -2.525 -10.859 1.00 87.12 83 CYS A O 1
ATOM 658 N N . LEU A 1 84 ? 7.892 -0.861 -9.897 1.00 85.75 84 LEU A N 1
ATOM 659 C CA . LEU A 1 84 ? 8.718 0.211 -10.432 1.00 85.75 84 LEU A CA 1
ATOM 660 C C . LEU A 1 84 ? 10.121 0.165 -9.809 1.00 85.75 84 LEU A C 1
ATOM 662 O O . LEU A 1 84 ? 10.272 -0.057 -8.607 1.00 85.75 84 LEU A O 1
ATOM 666 N N . ASP A 1 85 ? 11.152 0.466 -10.600 1.00 87.31 85 ASP A N 1
ATOM 667 C CA . ASP A 1 85 ? 12.504 0.662 -10.071 1.00 87.31 85 ASP A CA 1
ATOM 668 C C . ASP A 1 85 ? 12.595 1.988 -9.295 1.00 87.31 85 ASP A C 1
ATOM 670 O O . ASP A 1 85 ? 12.933 3.053 -9.825 1.00 87.31 85 ASP A O 1
ATOM 674 N N . TRP A 1 86 ? 12.273 1.920 -8.005 1.00 83.25 86 TRP A N 1
ATOM 675 C CA . TRP A 1 86 ? 12.343 3.060 -7.098 1.00 83.25 86 TRP A CA 1
ATOM 676 C C . TRP A 1 86 ? 13.763 3.541 -6.840 1.00 83.25 86 TRP A C 1
ATOM 678 O O . TRP A 1 86 ? 13.951 4.722 -6.552 1.00 83.25 86 TRP A O 1
ATOM 688 N N . LYS A 1 87 ? 14.775 2.678 -6.982 1.00 82.25 87 LYS A N 1
ATOM 689 C CA . LYS A 1 87 ? 16.171 3.092 -6.828 1.00 82.25 87 LYS A CA 1
ATOM 690 C C . LYS A 1 87 ? 16.546 4.075 -7.935 1.00 82.25 87 LYS A C 1
ATOM 692 O O . LYS A 1 87 ? 17.014 5.172 -7.635 1.00 82.25 87 LYS A O 1
ATOM 697 N N . SER A 1 88 ? 16.262 3.726 -9.188 1.00 88.12 88 SER A N 1
ATOM 698 C CA . SER A 1 88 ? 16.519 4.611 -10.331 1.00 88.12 88 SER A CA 1
ATOM 699 C C . SER A 1 88 ? 15.681 5.892 -10.284 1.00 88.12 88 SER A C 1
ATOM 701 O O . SER A 1 88 ? 16.179 6.967 -10.621 1.00 88.12 88 SER A O 1
ATOM 703 N N . ARG A 1 89 ? 14.427 5.823 -9.810 1.00 84.44 89 ARG A N 1
ATOM 704 C CA . ARG A 1 89 ? 13.584 7.019 -9.617 1.00 84.44 89 ARG A CA 1
ATOM 705 C C . ARG A 1 89 ? 14.149 7.970 -8.563 1.00 84.44 89 ARG A C 1
ATOM 707 O O . ARG A 1 89 ? 14.219 9.170 -8.822 1.00 84.44 89 ARG A O 1
ATOM 714 N N . LYS A 1 90 ? 14.577 7.453 -7.407 1.00 79.06 90 LYS A N 1
ATOM 715 C CA . LYS A 1 90 ? 15.188 8.273 -6.348 1.00 79.06 90 LYS A CA 1
ATOM 716 C C . LYS A 1 90 ? 16.473 8.941 -6.825 1.00 79.06 90 LYS A C 1
ATOM 718 O O . LYS A 1 90 ? 16.657 10.134 -6.601 1.00 79.06 90 LYS A O 1
ATOM 723 N N . GLU A 1 91 ? 17.312 8.211 -7.553 1.00 82.62 91 GLU A N 1
ATOM 724 C CA . GLU A 1 91 ? 18.526 8.774 -8.147 1.00 82.62 91 GLU A CA 1
ATOM 725 C C . GLU A 1 91 ? 18.206 9.902 -9.147 1.00 82.62 91 GLU A C 1
ATOM 727 O O . GLU A 1 91 ? 18.795 10.982 -9.092 1.00 82.62 91 GLU A O 1
ATOM 732 N N . TRP A 1 92 ? 17.200 9.711 -10.006 1.00 84.50 92 TRP A N 1
ATOM 733 C CA . TRP A 1 92 ? 16.766 10.734 -10.963 1.00 84.50 92 TRP A CA 1
ATOM 734 C C . TRP A 1 92 ? 16.274 12.026 -10.288 1.00 84.50 92 TRP A C 1
ATOM 736 O O . TRP A 1 92 ? 16.580 13.120 -10.778 1.00 84.50 92 TRP A O 1
ATOM 746 N N . ILE A 1 93 ? 15.539 11.898 -9.173 1.00 81.06 93 ILE A N 1
ATOM 747 C CA . ILE A 1 93 ? 15.046 13.017 -8.351 1.00 81.06 93 ILE A CA 1
ATOM 748 C C . ILE A 1 93 ? 16.217 13.779 -7.723 1.00 81.06 93 ILE A C 1
ATOM 750 O O . ILE A 1 93 ? 16.268 15.008 -7.820 1.00 81.06 93 ILE A O 1
ATOM 754 N N . ARG A 1 94 ? 17.178 13.059 -7.127 1.00 77.00 94 ARG A N 1
ATOM 755 C CA . ARG A 1 94 ? 18.370 13.643 -6.486 1.00 77.00 94 ARG A CA 1
ATOM 756 C C . ARG A 1 94 ? 19.177 14.495 -7.447 1.00 77.00 94 ARG A C 1
ATOM 758 O O . ARG A 1 94 ? 19.476 15.646 -7.143 1.00 77.00 94 ARG A O 1
ATOM 765 N N . GLN A 1 95 ? 19.444 13.970 -8.641 1.00 83.44 95 GLN A N 1
ATOM 766 C CA . GLN A 1 95 ? 20.171 14.687 -9.693 1.00 83.44 95 GLN A CA 1
ATOM 767 C C . GLN A 1 95 ? 19.475 15.979 -10.150 1.00 83.44 95 GLN A C 1
ATOM 769 O O . GLN A 1 95 ? 20.101 16.819 -10.791 1.00 83.44 95 GLN A O 1
ATOM 774 N N . ARG A 1 96 ? 18.179 16.139 -9.853 1.00 83.31 96 ARG A N 1
ATOM 775 C CA . ARG A 1 96 ? 17.347 17.281 -10.266 1.00 83.31 96 ARG A CA 1
ATOM 776 C C . ARG A 1 96 ? 16.882 18.148 -9.106 1.00 83.31 96 ARG A C 1
ATOM 778 O O . ARG A 1 96 ? 16.052 19.028 -9.319 1.00 83.31 96 ARG A O 1
ATOM 785 N N . THR A 1 97 ? 17.396 17.926 -7.894 1.00 74.75 97 THR A N 1
ATOM 786 C CA . THR A 1 97 ? 17.038 18.703 -6.692 1.00 74.75 97 THR A CA 1
ATOM 787 C C . THR A 1 97 ? 15.525 18.774 -6.425 1.00 74.75 97 THR A C 1
ATOM 789 O O . THR A 1 97 ? 15.044 19.712 -5.799 1.00 74.75 97 THR A O 1
ATOM 792 N N . ALA A 1 98 ? 14.748 17.793 -6.901 1.00 73.56 98 ALA A N 1
ATOM 793 C CA . ALA A 1 98 ? 13.289 17.763 -6.764 1.00 73.56 98 ALA A CA 1
ATOM 794 C C . ALA A 1 98 ? 12.869 17.149 -5.416 1.00 73.56 98 ALA A C 1
ATOM 796 O O . ALA A 1 98 ? 12.124 16.174 -5.360 1.00 73.56 98 ALA A O 1
ATOM 797 N N . CYS A 1 99 ? 13.422 17.680 -4.330 1.00 74.56 99 CYS A N 1
ATOM 798 C CA . CYS A 1 99 ? 13.347 17.072 -3.008 1.00 74.56 99 CYS A CA 1
ATOM 799 C C . CYS A 1 99 ? 12.175 17.642 -2.212 1.00 74.56 99 CYS A C 1
ATOM 801 O O . CYS A 1 99 ? 11.800 18.798 -2.387 1.00 74.56 99 CYS A O 1
ATOM 803 N N . TYR A 1 100 ? 11.569 16.809 -1.371 1.00 77.38 100 TYR A N 1
ATOM 804 C CA . TYR A 1 100 ? 10.497 17.212 -0.472 1.00 77.38 100 TYR A CA 1
ATOM 805 C C . TYR A 1 100 ? 10.682 16.507 0.863 1.00 77.38 100 TYR A C 1
ATOM 807 O O . TYR A 1 100 ? 10.899 15.296 0.903 1.00 77.38 100 TYR A O 1
ATOM 815 N N . LYS A 1 101 ? 10.568 17.271 1.943 1.00 77.62 101 LYS A N 1
ATOM 816 C CA . LYS A 1 101 ? 10.581 16.760 3.306 1.00 77.62 101 LYS A CA 1
ATOM 817 C C . LYS A 1 101 ? 9.417 17.352 4.083 1.00 77.62 101 LYS A C 1
ATOM 819 O O . LYS A 1 101 ? 9.196 18.563 4.049 1.00 77.62 101 LYS A O 1
ATOM 824 N N . ASP A 1 102 ? 8.713 16.496 4.811 1.00 72.38 102 ASP A N 1
ATOM 825 C CA . ASP A 1 102 ? 7.728 16.933 5.794 1.00 72.38 102 ASP A CA 1
ATOM 826 C C . ASP A 1 102 ? 8.384 17.155 7.168 1.00 72.38 102 ASP A C 1
ATOM 828 O O . ASP A 1 102 ? 9.458 16.620 7.456 1.00 72.38 102 ASP A O 1
ATOM 832 N N . SER A 1 103 ? 7.766 17.970 8.018 1.00 75.00 103 SER A N 1
ATOM 833 C CA . SER A 1 103 ? 8.305 18.301 9.339 1.00 75.00 103 SER A CA 1
ATOM 834 C C . SER A 1 103 ? 7.190 18.464 10.358 1.00 75.00 103 SER A C 1
ATOM 836 O O . SER A 1 103 ? 6.228 19.193 10.133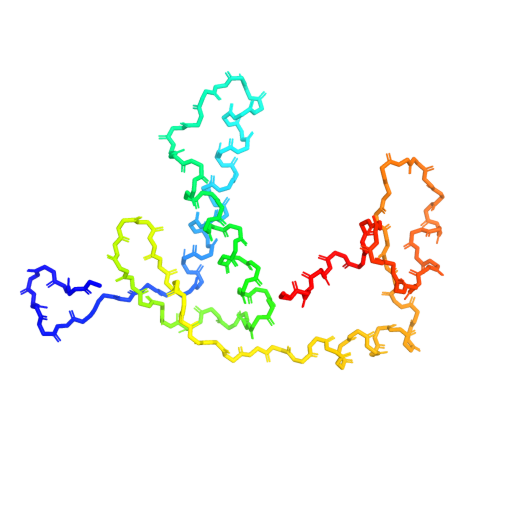 1.00 75.00 103 SER A O 1
ATOM 838 N N . GLU A 1 104 ? 7.357 17.835 11.521 1.00 80.00 104 GLU A N 1
ATOM 839 C CA . GLU A 1 104 ? 6.443 18.013 12.654 1.00 80.00 104 GLU A CA 1
ATOM 840 C C . GLU A 1 104 ? 6.499 19.440 13.218 1.00 80.00 104 GLU A C 1
ATOM 842 O O . GLU A 1 104 ? 5.510 19.949 13.742 1.00 80.00 104 GLU A O 1
ATOM 847 N N . GLN A 1 105 ? 7.660 20.094 13.108 1.00 85.75 105 GLN A N 1
ATOM 848 C CA . GLN A 1 105 ? 7.863 21.478 13.530 1.00 85.75 105 GLN A CA 1
ATOM 849 C C . GLN A 1 105 ? 7.812 22.430 12.329 1.00 85.75 105 GLN A C 1
ATOM 851 O O . GLN A 1 105 ? 8.297 22.065 11.253 1.00 85.75 105 GLN A O 1
ATOM 856 N N . PRO A 1 106 ? 7.307 23.668 12.488 1.00 86.88 106 PRO A N 1
ATOM 857 C CA . PRO A 1 106 ? 7.315 24.652 11.412 1.00 86.88 106 PRO A CA 1
ATOM 858 C C . PRO A 1 106 ? 8.738 24.928 10.911 1.00 86.88 106 PRO A C 1
ATOM 860 O O . PRO A 1 106 ? 9.604 25.356 11.674 1.00 86.88 106 PRO A O 1
ATOM 863 N N . ILE A 1 107 ? 8.965 24.726 9.614 1.00 83.44 107 ILE A N 1
ATOM 864 C CA . ILE A 1 107 ? 10.188 25.130 8.910 1.00 83.44 107 ILE A CA 1
ATOM 865 C C . ILE A 1 107 ? 9.837 26.146 7.822 1.00 83.44 107 ILE A C 1
ATOM 867 O O . ILE A 1 107 ? 8.665 26.363 7.501 1.00 83.44 107 ILE A O 1
ATOM 871 N N . ARG A 1 108 ? 10.836 26.829 7.256 1.00 87.75 108 ARG A N 1
ATOM 872 C CA . ARG A 1 108 ? 10.565 27.759 6.154 1.00 87.75 108 ARG A CA 1
ATOM 873 C C . ARG A 1 108 ? 10.124 26.965 4.932 1.00 87.75 108 ARG A C 1
ATOM 875 O O . ARG A 1 108 ? 10.671 25.901 4.667 1.00 87.75 108 ARG A O 1
ATOM 882 N N . LEU A 1 109 ? 9.242 27.545 4.115 1.00 84.56 109 LEU A N 1
ATOM 883 C CA . LEU A 1 109 ? 8.778 26.918 2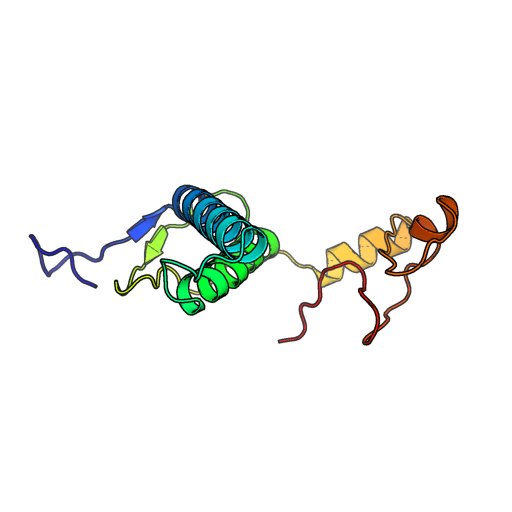.870 1.00 84.56 109 LEU A CA 1
ATOM 884 C C . LEU A 1 109 ? 9.940 26.403 2.003 1.00 84.56 109 LEU A C 1
ATOM 886 O O . LEU A 1 109 ? 9.887 25.292 1.500 1.00 84.56 109 LEU A O 1
ATOM 890 N N . VAL A 1 110 ? 11.010 27.193 1.870 1.00 83.75 110 VAL A N 1
ATOM 891 C CA . VAL A 1 110 ? 12.199 26.806 1.095 1.00 83.75 110 VAL A CA 1
ATOM 892 C C . VAL A 1 110 ? 12.922 25.587 1.676 1.00 83.75 110 VAL A C 1
ATOM 894 O O . VAL A 1 110 ? 13.457 24.786 0.918 1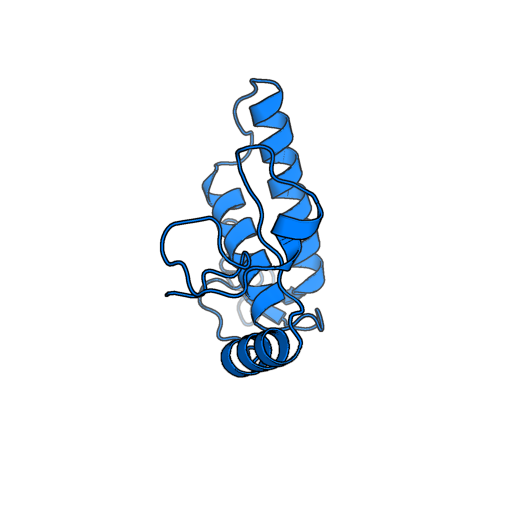.00 83.75 110 VAL A O 1
ATOM 897 N N . ASP A 1 111 ? 12.899 25.399 2.995 1.00 82.69 111 ASP A N 1
ATOM 898 C CA . ASP A 1 111 ? 13.623 24.318 3.668 1.00 82.69 111 ASP A CA 1
ATOM 899 C C . ASP A 1 111 ? 12.974 22.944 3.435 1.00 82.69 111 ASP A C 1
ATOM 901 O O . ASP A 1 111 ? 13.653 21.925 3.547 1.00 82.69 111 ASP A O 1
ATOM 905 N N . HIS A 1 112 ? 11.697 22.906 3.030 1.00 79.56 112 HIS A N 1
ATOM 906 C CA . HIS A 1 112 ? 11.045 21.674 2.576 1.00 79.56 112 HIS A CA 1
ATOM 907 C C . HIS A 1 112 ? 11.669 21.119 1.288 1.00 79.56 112 HIS A C 1
ATOM 909 O O . HIS A 1 112 ? 11.578 19.918 1.050 1.00 79.56 112 HIS A O 1
ATOM 915 N N . PHE A 1 113 ? 12.302 21.969 0.468 1.00 79.69 113 PHE A N 1
ATOM 916 C CA . PHE A 1 113 ? 12.760 21.611 -0.880 1.00 79.69 113 PHE A CA 1
ATOM 917 C C . PHE A 1 113 ? 14.280 21.473 -1.023 1.00 79.69 113 PHE A C 1
ATOM 919 O O . PHE A 1 113 ? 14.773 21.107 -2.087 1.00 79.69 113 PHE A O 1
ATOM 926 N N . THR A 1 114 ? 15.050 21.782 0.021 1.00 69.44 114 THR A N 1
ATOM 927 C CA . THR A 1 114 ? 16.517 21.900 -0.071 1.00 69.44 114 THR A CA 1
ATOM 928 C C . THR A 1 114 ? 17.283 20.666 0.398 1.00 69.44 114 THR A C 1
ATOM 930 O O . THR A 1 114 ? 18.503 20.630 0.250 1.00 69.44 114 THR A O 1
ATOM 933 N N . ARG A 1 115 ? 16.611 19.646 0.951 1.00 65.75 115 ARG A N 1
ATOM 934 C CA . ARG A 1 115 ? 17.269 18.463 1.534 1.00 65.75 115 ARG A CA 1
ATOM 935 C C . ARG A 1 115 ? 16.861 17.179 0.821 1.00 65.75 115 ARG A C 1
ATOM 937 O O . ARG A 1 115 ? 15.712 16.763 0.897 1.00 65.75 115 ARG A O 1
ATOM 944 N N . CYS A 1 116 ? 17.832 16.543 0.170 1.00 63.53 116 CYS A N 1
ATOM 945 C CA . CYS A 1 116 ? 17.685 15.265 -0.537 1.00 63.53 116 CYS A CA 1
ATOM 946 C C . CYS A 1 116 ? 18.362 14.089 0.194 1.00 63.53 116 CYS A C 1
ATOM 948 O O . CYS A 1 116 ? 18.556 13.026 -0.401 1.00 63.53 116 CYS A O 1
ATOM 950 N N . GLU A 1 117 ? 18.813 14.320 1.430 1.00 62.28 117 GLU A N 1
ATOM 951 C CA . GLU A 1 117 ? 19.662 13.399 2.186 1.00 62.28 117 GLU A CA 1
ATOM 952 C C . GLU A 1 117 ? 18.913 12.121 2.586 1.00 62.28 117 GLU A C 1
ATOM 954 O O . GLU A 1 117 ? 17.733 12.150 2.937 1.00 62.28 117 GLU A O 1
ATOM 959 N N . ASP A 1 118 ? 19.628 10.996 2.544 1.00 54.72 118 ASP A N 1
ATOM 960 C CA . ASP A 1 118 ? 19.179 9.712 3.079 1.00 54.72 118 ASP A CA 1
ATOM 961 C C . ASP A 1 118 ? 19.146 9.788 4.616 1.00 54.72 118 ASP A C 1
ATOM 963 O O . ASP A 1 118 ? 20.178 9.704 5.276 1.00 54.72 118 ASP A O 1
ATOM 967 N N . GLY A 1 119 ? 17.961 9.984 5.196 1.00 48.44 119 GLY A N 1
ATOM 968 C CA . GLY A 1 119 ? 17.754 9.944 6.644 1.00 48.44 119 GLY A CA 1
ATOM 969 C C . GLY A 1 119 ? 16.916 8.735 7.049 1.00 48.44 119 GLY A C 1
ATOM 970 O O . GLY A 1 119 ? 15.709 8.724 6.828 1.00 48.44 119 GLY A O 1
ATOM 971 N N . GLU A 1 120 ? 17.531 7.739 7.688 1.00 43.62 120 GLU A N 1
ATOM 972 C CA . GLU A 1 120 ? 16.853 6.517 8.162 1.00 43.62 120 GLU A CA 1
ATOM 973 C C . GLU A 1 120 ? 15.844 6.768 9.306 1.00 43.62 120 GLU A C 1
ATOM 975 O O . GLU A 1 120 ? 15.019 5.904 9.607 1.00 43.62 120 GLU A O 1
ATOM 980 N N . MET A 1 121 ? 15.855 7.948 9.944 1.00 42.59 121 MET A N 1
ATOM 981 C CA . MET A 1 121 ? 15.126 8.166 11.205 1.00 42.59 121 MET A CA 1
ATOM 982 C C . MET A 1 121 ? 14.155 9.348 11.260 1.00 42.59 121 MET A C 1
ATOM 984 O O . MET A 1 121 ? 13.338 9.381 12.172 1.00 42.59 121 MET A O 1
ATOM 988 N N . GLU A 1 122 ? 14.139 10.253 10.286 1.00 45.31 122 GLU A N 1
ATOM 989 C CA . GLU A 1 122 ? 13.093 11.283 10.189 1.00 45.31 122 GLU A CA 1
ATOM 990 C C . GLU A 1 122 ? 12.128 10.909 9.059 1.00 45.31 122 GLU A C 1
ATOM 992 O O . GLU A 1 122 ? 12.409 9.995 8.279 1.00 45.31 122 GLU A O 1
ATOM 997 N N . ILE A 1 123 ? 10.944 11.515 9.005 1.00 48.50 123 ILE A N 1
ATOM 998 C CA . ILE A 1 123 ? 9.988 11.320 7.907 1.00 48.50 123 ILE A CA 1
ATOM 999 C C . ILE A 1 123 ? 10.740 11.678 6.612 1.00 48.50 123 ILE A C 1
ATOM 1001 O O . ILE A 1 123 ? 11.017 12.847 6.365 1.00 48.50 123 ILE A O 1
ATOM 1005 N N . GLY A 1 124 ? 11.214 10.661 5.883 1.00 50.34 124 GLY A N 1
ATOM 1006 C CA . GLY A 1 124 ? 12.107 10.815 4.731 1.00 50.34 124 GLY A CA 1
ATOM 1007 C C . GLY A 1 124 ? 11.368 11.387 3.522 1.00 50.34 124 GLY A C 1
ATOM 1008 O O . GLY A 1 124 ? 10.387 12.109 3.664 1.00 50.34 124 GLY A O 1
ATOM 1009 N N . ASP A 1 125 ? 11.746 10.970 2.318 1.00 52.38 125 ASP A N 1
ATOM 1010 C CA . ASP A 1 125 ? 10.992 11.222 1.074 1.00 52.38 125 ASP A CA 1
ATOM 1011 C C . ASP A 1 125 ? 9.574 10.589 1.052 1.00 52.38 125 ASP A C 1
ATOM 1013 O O . ASP A 1 125 ? 8.935 10.510 0.005 1.00 52.38 125 ASP A O 1
ATOM 1017 N N . GLY A 1 126 ? 9.077 10.112 2.201 1.00 49.88 126 GLY A N 1
ATOM 1018 C CA . GLY A 1 126 ? 7.819 9.387 2.361 1.00 49.88 126 GLY A CA 1
ATOM 1019 C C . GLY A 1 126 ? 7.872 7.932 1.887 1.00 49.88 126 GLY A C 1
ATOM 1020 O O . GLY A 1 126 ? 6.891 7.212 2.057 1.00 49.88 126 GLY A O 1
ATOM 1021 N N . ILE A 1 127 ? 8.997 7.470 1.330 1.00 50.75 127 ILE A N 1
ATOM 1022 C CA . ILE A 1 127 ? 9.132 6.170 0.666 1.00 50.75 127 ILE A CA 1
ATOM 1023 C C . ILE A 1 127 ? 10.123 5.304 1.455 1.00 50.75 127 ILE A C 1
ATOM 1025 O O . ILE A 1 127 ? 11.262 5.047 1.056 1.00 50.75 127 ILE A O 1
ATOM 1029 N N . ARG A 1 128 ? 9.675 4.805 2.613 1.00 51.38 128 ARG A N 1
ATOM 1030 C CA . ARG A 1 128 ? 10.405 3.768 3.359 1.00 51.38 128 ARG A CA 1
ATOM 1031 C C . ARG A 1 128 ? 10.124 2.396 2.742 1.00 51.38 128 ARG A C 1
ATOM 1033 O O . ARG A 1 128 ? 9.257 1.670 3.205 1.00 51.38 128 ARG A O 1
ATOM 1040 N N . LEU A 1 129 ? 10.859 2.058 1.681 1.00 55.50 129 LEU A N 1
ATOM 1041 C CA . LEU A 1 129 ? 10.843 0.725 1.048 1.00 55.50 129 LEU A CA 1
ATOM 1042 C C . LEU A 1 129 ? 11.943 -0.196 1.596 1.00 55.50 129 LEU A C 1
ATOM 1044 O O . LEU A 1 129 ? 12.499 -1.007 0.858 1.00 55.50 129 LEU A O 1
ATOM 1048 N N . SER A 1 130 ? 12.302 -0.051 2.871 1.00 42.97 130 SER A N 1
ATOM 1049 C CA . SER A 1 130 ? 13.038 -1.104 3.566 1.00 42.97 130 SER A CA 1
ATOM 1050 C C . SER A 1 130 ? 12.037 -2.208 3.905 1.00 42.97 130 SER A C 1
ATOM 1052 O O . SER A 1 130 ? 11.165 -1.990 4.749 1.00 42.97 130 SER A O 1
ATOM 1054 N N . MET A 1 131 ? 12.134 -3.340 3.206 1.00 35.31 131 MET A N 1
ATOM 1055 C CA . MET A 1 131 ? 11.590 -4.607 3.708 1.00 35.31 131 MET A CA 1
ATOM 1056 C C . MET A 1 131 ? 12.318 -5.014 4.985 1.00 35.31 131 MET A C 1
ATOM 1058 O O . MET A 1 131 ? 13.548 -4.779 5.045 1.00 35.31 131 MET A O 1
#

Mean predicted aligned error: 7.21 Å